Protein AF-B8DM72-F1 (afdb_monomer_lite)

Secondary structure (DSSP, 8-state):
---HHHHHHHHHHHHHHHHTT-HHHHHHHHT----GGG---HHHHHHHHHHHHTT-HHHHHHHTT-SPPP-----S-HHHHTT-TTS-----PPP-

Structure (mmCIF, N/CA/C/O backbone):
data_AF-B8DM72-F1
#
_entry.id   AF-B8DM72-F1
#
loop_
_atom_site.group_PDB
_atom_site.id
_atom_site.type_symbol
_atom_site.label_atom_id
_atom_site.label_alt_id
_atom_site.label_comp_id
_atom_site.label_asym_id
_atom_site.label_entity_id
_atom_site.label_seq_id
_atom_site.pdbx_PDB_ins_code
_atom_site.Cartn_x
_atom_site.Cartn_y
_atom_site.Cartn_z
_atom_site.occupancy
_atom_site.B_iso_or_equiv
_atom_site.auth_seq_id
_atom_site.auth_comp_id
_atom_site.auth_asym_id
_atom_site.auth_atom_id
_atom_site.pdbx_PDB_model_num
ATOM 1 N N . MET A 1 1 ? 16.599 24.878 8.303 1.00 51.34 1 MET A N 1
ATOM 2 C CA . MET A 1 1 ? 15.339 24.473 7.645 1.00 51.34 1 MET A CA 1
ATOM 3 C C . MET A 1 1 ? 15.404 24.987 6.222 1.00 51.34 1 MET A C 1
ATOM 5 O O . MET A 1 1 ? 15.651 26.174 6.065 1.00 51.34 1 MET A O 1
ATOM 9 N N . ALA A 1 2 ? 15.291 24.111 5.222 1.00 61.59 2 ALA A N 1
ATOM 10 C CA . ALA A 1 2 ? 15.284 24.539 3.825 1.00 61.59 2 ALA A CA 1
ATOM 11 C C . ALA A 1 2 ? 14.074 25.438 3.558 1.00 61.59 2 ALA A C 1
ATOM 13 O O . ALA A 1 2 ? 12.984 25.178 4.073 1.00 61.59 2 ALA A O 1
ATOM 14 N N . THR A 1 3 ? 14.259 26.486 2.763 1.00 82.62 3 THR A N 1
ATOM 15 C CA . THR A 1 3 ? 13.137 27.328 2.337 1.00 82.62 3 THR A CA 1
ATOM 16 C C . THR A 1 3 ? 12.262 26.570 1.327 1.00 82.62 3 THR A C 1
ATOM 18 O O . THR A 1 3 ? 12.723 25.648 0.646 1.00 82.62 3 THR A O 1
ATOM 21 N N . LEU A 1 4 ? 10.979 26.942 1.211 1.00 82.38 4 LEU A N 1
ATOM 22 C CA . LEU A 1 4 ? 10.057 26.352 0.222 1.00 82.38 4 LEU A CA 1
ATOM 23 C C . LEU A 1 4 ? 10.656 26.413 -1.195 1.00 82.38 4 LEU A C 1
ATOM 25 O O . LEU A 1 4 ? 10.574 25.456 -1.958 1.00 82.38 4 LEU A O 1
ATOM 29 N N . ARG A 1 5 ? 11.328 27.528 -1.503 1.00 86.00 5 ARG A N 1
ATOM 30 C CA . ARG A 1 5 ? 12.018 27.768 -2.769 1.00 86.00 5 ARG A CA 1
ATOM 31 C C . ARG A 1 5 ? 13.103 26.729 -3.050 1.00 86.00 5 ARG A C 1
ATOM 33 O O . ARG A 1 5 ? 13.060 26.092 -4.093 1.00 86.00 5 ARG A O 1
ATOM 40 N N . GLU A 1 6 ? 14.029 26.519 -2.119 1.00 83.38 6 GLU A N 1
ATOM 41 C CA . GLU A 1 6 ? 15.111 25.537 -2.296 1.00 83.38 6 GLU A CA 1
ATOM 42 C C . GLU A 1 6 ? 14.581 24.103 -2.423 1.00 83.38 6 GLU A C 1
ATOM 44 O O . GLU A 1 6 ? 15.207 23.247 -3.044 1.00 83.38 6 GLU A O 1
ATOM 49 N N . THR A 1 7 ? 13.429 23.825 -1.808 1.00 80.56 7 THR A N 1
ATOM 50 C CA . THR A 1 7 ? 12.764 22.521 -1.905 1.00 80.56 7 THR A CA 1
ATOM 51 C C . THR A 1 7 ? 12.177 22.313 -3.296 1.00 80.56 7 THR A C 1
ATOM 53 O O . THR A 1 7 ? 12.396 21.265 -3.895 1.00 80.56 7 THR A O 1
ATOM 56 N N . LEU A 1 8 ? 11.512 23.330 -3.848 1.00 82.19 8 LEU A N 1
ATOM 57 C CA . LEU A 1 8 ? 11.006 23.290 -5.219 1.00 82.19 8 LEU A CA 1
ATOM 58 C C . LEU A 1 8 ? 12.145 23.173 -6.237 1.00 82.19 8 LEU A C 1
ATOM 60 O O . LEU A 1 8 ? 12.078 22.324 -7.120 1.00 82.19 8 LEU A O 1
ATOM 64 N N . GLU A 1 9 ? 13.211 23.963 -6.086 1.00 86.81 9 GLU A N 1
ATOM 65 C CA . GLU A 1 9 ? 14.393 23.906 -6.958 1.00 86.81 9 GLU A CA 1
ATOM 66 C C . GLU A 1 9 ? 15.026 22.502 -6.962 1.00 86.81 9 GLU A C 1
ATOM 68 O O . GLU A 1 9 ? 15.347 21.972 -8.026 1.00 86.81 9 GLU A O 1
ATOM 73 N N . ARG A 1 10 ? 15.128 21.853 -5.793 1.00 83.94 10 ARG A N 1
ATOM 74 C CA . ARG A 1 10 ? 15.608 20.466 -5.684 1.00 83.94 10 ARG A CA 1
ATOM 75 C C . ARG A 1 10 ? 14.680 19.451 -6.344 1.00 83.94 10 ARG A C 1
ATOM 77 O O . ARG A 1 10 ? 15.177 18.566 -7.033 1.00 83.94 10 ARG A O 1
ATOM 84 N N . CYS A 1 11 ? 13.365 19.582 -6.179 1.00 78.00 11 CYS A N 1
ATOM 85 C CA . CYS A 1 11 ? 12.408 18.690 -6.835 1.00 78.00 11 CYS A CA 1
ATOM 86 C C . CYS A 1 11 ? 12.468 18.811 -8.362 1.00 78.00 11 CYS A C 1
ATOM 88 O O . CYS A 1 11 ? 12.509 17.796 -9.048 1.00 78.00 11 CYS A O 1
ATOM 90 N N . PHE A 1 12 ? 12.526 20.030 -8.908 1.00 83.00 12 PHE A N 1
ATOM 91 C CA . PHE A 1 12 ? 12.640 20.219 -10.358 1.00 83.00 12 PHE A CA 1
ATOM 92 C C . PHE A 1 12 ? 13.965 19.690 -10.911 1.00 83.00 12 PHE A C 1
ATOM 94 O O . PHE A 1 12 ? 13.984 19.107 -11.992 1.00 83.00 12 PHE A O 1
ATOM 101 N N . ALA A 1 13 ? 15.061 19.833 -10.163 1.00 82.56 13 ALA A N 1
ATOM 102 C CA . ALA A 1 13 ? 16.334 19.237 -10.544 1.00 82.56 13 ALA A CA 1
ATOM 103 C C . ALA A 1 13 ? 16.275 17.699 -10.514 1.00 82.56 13 ALA A C 1
ATOM 105 O O . ALA A 1 13 ? 16.740 17.066 -11.455 1.00 82.56 13 ALA A O 1
ATOM 106 N N . ALA A 1 14 ? 15.643 17.101 -9.499 1.00 76.50 14 ALA A N 1
ATOM 107 C CA . ALA A 1 14 ? 15.469 15.652 -9.392 1.00 76.50 14 ALA A CA 1
ATOM 108 C C . ALA A 1 14 ? 14.736 15.041 -10.602 1.00 76.50 14 ALA A C 1
ATOM 110 O O . ALA A 1 14 ? 15.112 13.966 -11.059 1.00 76.50 14 ALA A O 1
ATOM 111 N N . VAL A 1 15 ? 13.740 15.739 -11.164 1.00 79.56 15 VAL A N 1
ATOM 112 C CA . VAL A 1 15 ? 13.023 15.289 -12.375 1.00 79.56 15 VAL A CA 1
ATOM 113 C C . VAL A 1 15 ? 13.972 15.132 -13.567 1.00 79.56 15 VAL A C 1
ATOM 115 O O . VAL A 1 15 ? 13.887 14.142 -14.284 1.00 79.56 15 VAL A O 1
ATOM 118 N N . ALA A 1 16 ? 14.935 16.043 -13.739 1.00 80.56 16 ALA A N 1
ATOM 119 C CA . ALA A 1 16 ? 15.914 15.943 -14.822 1.00 80.56 16 ALA A CA 1
ATOM 120 C C . ALA A 1 16 ? 16.837 14.714 -14.683 1.00 80.56 16 ALA A C 1
ATOM 122 O O . ALA A 1 16 ? 17.235 14.131 -15.689 1.00 80.56 16 ALA A O 1
ATOM 123 N N . PHE A 1 17 ? 17.155 14.297 -13.452 1.00 76.12 17 PHE A N 1
ATOM 124 C CA . PHE A 1 17 ? 17.919 13.067 -13.197 1.00 76.12 17 PHE A CA 1
ATOM 125 C C . PHE A 1 17 ? 17.075 11.804 -13.417 1.00 76.12 17 PHE A C 1
ATOM 127 O O . PHE A 1 17 ? 17.587 10.821 -13.952 1.00 76.12 17 PHE A O 1
ATOM 134 N N . ALA A 1 18 ? 15.776 11.849 -13.101 1.00 70.56 18 ALA A N 1
ATOM 135 C CA . ALA A 1 18 ? 14.848 10.763 -13.414 1.00 70.56 18 ALA A CA 1
ATOM 136 C C . ALA A 1 18 ? 14.726 10.542 -14.935 1.00 70.56 18 ALA A C 1
ATOM 138 O O . ALA A 1 18 ? 14.817 9.405 -15.398 1.00 70.56 18 ALA A O 1
ATOM 139 N N . ASP A 1 19 ? 14.626 11.623 -15.717 1.00 75.69 19 ASP A N 1
ATOM 140 C CA . ASP A 1 19 ? 14.592 11.568 -17.188 1.00 75.69 19 ASP A CA 1
ATOM 141 C C . ASP A 1 19 ? 15.906 11.035 -17.791 1.00 75.69 19 ASP A C 1
ATOM 143 O O . ASP A 1 19 ? 15.900 10.387 -18.839 1.00 75.69 19 ASP A O 1
ATOM 147 N N . ALA A 1 20 ? 17.037 11.256 -17.114 1.00 79.69 20 ALA A N 1
ATOM 148 C CA . ALA A 1 20 ? 18.347 10.717 -17.483 1.00 79.69 20 ALA A CA 1
ATOM 149 C C . ALA A 1 20 ? 18.568 9.253 -17.037 1.00 79.69 20 ALA A C 1
ATOM 151 O O . ALA A 1 20 ? 19.678 8.734 -17.163 1.00 79.69 20 ALA A O 1
ATOM 152 N N . ALA A 1 21 ? 17.522 8.587 -16.535 1.00 75.38 21 ALA A N 1
ATOM 153 C CA . ALA A 1 21 ? 17.523 7.238 -15.970 1.00 75.38 21 ALA A CA 1
ATOM 154 C C . ALA A 1 21 ? 18.357 7.044 -14.686 1.00 75.38 21 ALA A C 1
ATOM 156 O O . ALA A 1 21 ? 18.456 5.914 -14.201 1.00 75.38 21 ALA A O 1
ATOM 157 N N . ASP A 1 22 ? 18.865 8.115 -14.072 1.00 79.94 22 ASP A N 1
ATOM 158 C CA . ASP A 1 22 ? 19.575 8.071 -12.789 1.00 79.94 22 ASP A CA 1
ATOM 159 C C . ASP A 1 22 ? 18.588 8.240 -11.621 1.00 79.94 22 ASP A C 1
ATOM 161 O O . ASP A 1 22 ? 18.435 9.298 -11.000 1.00 79.94 22 ASP A O 1
ATOM 165 N N . HIS A 1 23 ? 17.833 7.169 -11.380 1.00 76.81 23 HIS A N 1
ATOM 166 C CA . HIS A 1 23 ? 16.714 7.155 -10.439 1.00 76.81 23 HIS A CA 1
ATOM 167 C C . HIS A 1 23 ? 17.167 7.283 -8.978 1.00 76.81 23 HIS A C 1
ATOM 169 O O . HIS A 1 23 ? 16.459 7.886 -8.170 1.00 76.81 23 HIS A O 1
ATOM 175 N N . ASP A 1 24 ? 18.345 6.757 -8.637 1.00 77.50 24 ASP A N 1
ATOM 176 C CA . ASP A 1 24 ? 18.881 6.817 -7.276 1.00 77.50 24 ASP A CA 1
ATOM 177 C C . ASP A 1 24 ? 19.245 8.257 -6.890 1.00 77.50 24 ASP A C 1
ATOM 179 O O . ASP A 1 24 ? 18.898 8.726 -5.799 1.00 77.50 24 ASP A O 1
ATOM 183 N N . GLU A 1 25 ? 19.868 8.998 -7.809 1.00 78.38 25 GLU A N 1
ATOM 184 C CA . GLU A 1 25 ? 20.221 10.401 -7.599 1.00 78.38 25 GLU A CA 1
ATOM 185 C C . GLU A 1 25 ? 18.979 11.305 -7.568 1.00 78.38 25 GLU A C 1
ATOM 187 O O . GLU A 1 25 ? 18.869 12.186 -6.708 1.00 78.38 25 GLU A O 1
ATOM 192 N N . ALA A 1 26 ? 17.986 11.035 -8.421 1.00 78.94 26 ALA A N 1
ATOM 193 C CA . ALA A 1 26 ? 16.700 11.730 -8.396 1.00 78.94 26 ALA A CA 1
ATOM 194 C C . ALA A 1 26 ? 15.987 11.578 -7.040 1.00 78.94 26 ALA A C 1
ATOM 196 O O . ALA A 1 26 ? 15.564 12.569 -6.434 1.00 78.94 26 ALA A O 1
ATOM 197 N N . MET A 1 27 ? 15.904 10.351 -6.513 1.00 79.44 27 MET A N 1
ATOM 198 C CA . MET A 1 27 ? 15.302 10.085 -5.202 1.00 79.44 27 MET A CA 1
ATOM 199 C C . MET A 1 27 ? 16.063 10.788 -4.072 1.00 79.44 27 MET A C 1
ATOM 201 O O . MET A 1 27 ? 15.445 11.414 -3.204 1.00 79.44 27 MET A O 1
ATOM 205 N N . ARG A 1 28 ? 17.403 10.767 -4.113 1.00 81.62 28 ARG A N 1
ATOM 206 C CA . ARG A 1 28 ? 18.260 11.461 -3.141 1.00 81.62 28 ARG A CA 1
ATOM 207 C C . ARG A 1 28 ? 18.013 12.970 -3.139 1.00 81.62 28 ARG A C 1
ATOM 209 O O . ARG A 1 28 ? 17.906 13.571 -2.069 1.00 81.62 28 ARG A O 1
ATOM 216 N N . MET A 1 29 ? 17.906 13.586 -4.315 1.00 78.38 29 MET A N 1
ATOM 217 C CA . MET A 1 29 ? 17.662 15.025 -4.462 1.00 78.38 29 MET A CA 1
ATOM 218 C C . MET A 1 29 ? 16.254 15.435 -4.023 1.00 78.38 29 MET A C 1
ATOM 220 O O . MET A 1 29 ? 16.092 16.491 -3.406 1.00 78.38 29 MET A O 1
ATOM 224 N N . ALA A 1 30 ? 15.259 14.586 -4.284 1.00 75.38 30 ALA A N 1
ATOM 225 C CA . ALA A 1 30 ? 13.885 14.773 -3.826 1.00 75.38 30 ALA A CA 1
ATOM 226 C C . ALA A 1 30 ? 13.700 14.480 -2.322 1.00 75.38 30 ALA A C 1
ATOM 228 O O . ALA A 1 30 ? 12.637 14.759 -1.770 1.00 75.38 30 ALA A O 1
ATOM 229 N N . GLY A 1 31 ? 14.719 13.936 -1.644 1.00 76.19 31 GLY A N 1
ATOM 230 C CA . GLY A 1 31 ? 14.629 13.532 -0.239 1.00 76.19 31 GLY A CA 1
ATOM 231 C C . GLY A 1 31 ? 13.677 12.354 -0.014 1.00 76.19 31 GLY A C 1
ATOM 232 O O . GLY A 1 31 ? 13.151 12.194 1.086 1.00 76.19 31 GLY A O 1
ATOM 233 N N . VAL A 1 32 ? 13.436 11.553 -1.054 1.00 75.94 32 VAL A N 1
ATOM 234 C CA . VAL A 1 32 ? 12.551 10.391 -1.012 1.00 75.94 32 VAL A CA 1
ATOM 235 C C . VA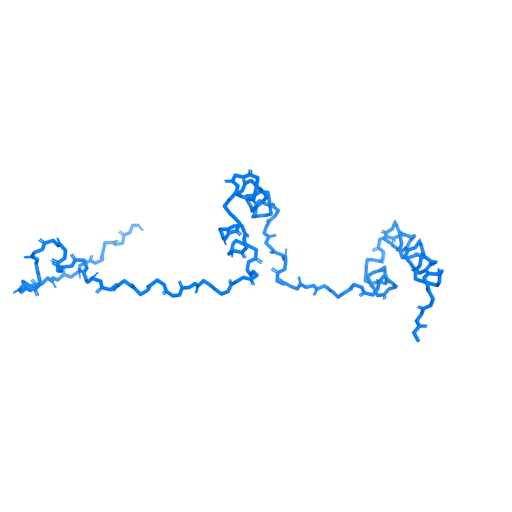L A 1 32 ? 13.375 9.179 -0.604 1.00 75.94 32 VAL A C 1
ATOM 237 O O . VAL A 1 32 ? 14.317 8.789 -1.290 1.00 75.94 32 VAL A O 1
ATOM 240 N N . THR A 1 33 ? 13.023 8.565 0.519 1.00 70.56 33 THR A N 1
ATOM 241 C CA . THR A 1 33 ? 13.557 7.256 0.889 1.00 70.56 33 THR A CA 1
ATOM 242 C C . THR A 1 33 ? 12.723 6.165 0.223 1.00 70.56 33 THR A C 1
ATOM 244 O O . THR A 1 33 ? 11.496 6.178 0.360 1.00 70.56 33 THR A O 1
ATOM 247 N N . PRO A 1 34 ? 13.342 5.198 -0.479 1.00 59.38 34 PRO A N 1
ATOM 248 C CA . PRO A 1 34 ? 12.611 4.061 -1.015 1.00 59.38 34 PRO A CA 1
ATOM 249 C C . PRO A 1 34 ? 12.059 3.243 0.156 1.00 59.38 34 PRO A C 1
ATOM 251 O O . PRO A 1 34 ? 12.783 2.534 0.857 1.00 59.38 34 PRO A O 1
ATOM 254 N N . ALA A 1 35 ? 10.759 3.372 0.409 1.00 58.97 35 ALA A N 1
ATOM 255 C CA . ALA A 1 35 ? 10.069 2.528 1.363 1.00 58.97 35 ALA A CA 1
ATOM 256 C C . ALA A 1 35 ? 9.870 1.155 0.715 1.00 58.97 35 ALA A C 1
ATOM 258 O O . ALA A 1 35 ? 8.975 0.972 -0.106 1.00 58.97 35 ALA A O 1
ATOM 259 N N . ALA A 1 36 ? 10.683 0.173 1.115 1.00 54.28 36 ALA A N 1
ATOM 260 C CA . ALA A 1 36 ? 10.536 -1.222 0.686 1.00 54.28 36 ALA A CA 1
ATOM 261 C C . ALA A 1 36 ? 9.131 -1.800 0.970 1.00 54.28 36 ALA A C 1
ATOM 263 O O . ALA A 1 36 ? 8.741 -2.797 0.374 1.00 54.28 36 ALA A O 1
ATOM 264 N N . ALA A 1 37 ? 8.365 -1.166 1.865 1.00 50.41 37 ALA A N 1
ATOM 265 C CA . ALA A 1 37 ? 7.029 -1.590 2.269 1.00 50.41 37 ALA A CA 1
ATOM 266 C C . ALA A 1 37 ? 5.910 -1.201 1.287 1.00 50.41 37 ALA A C 1
ATOM 268 O O . ALA A 1 37 ? 4.868 -1.842 1.300 1.00 50.41 37 ALA A O 1
ATOM 269 N N . CYS A 1 38 ? 6.109 -0.197 0.424 1.00 49.03 38 CYS A N 1
ATOM 270 C CA . CYS A 1 38 ? 5.082 0.199 -0.551 1.00 49.03 38 CYS A CA 1
ATOM 271 C C . CYS A 1 38 ? 5.194 -0.561 -1.879 1.00 49.03 38 CYS A C 1
ATOM 273 O O . CYS A 1 38 ? 4.412 -0.313 -2.791 1.00 49.03 38 CYS A O 1
ATOM 275 N N . ALA A 1 39 ? 6.138 -1.500 -1.989 1.00 47.75 39 ALA A N 1
ATOM 276 C CA . ALA A 1 39 ? 6.269 -2.406 -3.125 1.00 47.75 39 ALA A CA 1
ATOM 277 C C . ALA A 1 39 ? 5.256 -3.567 -3.043 1.00 47.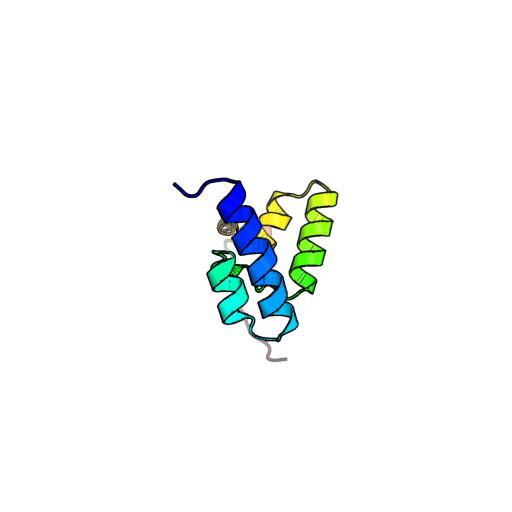75 39 ALA A C 1
ATOM 279 O O . ALA A 1 39 ? 5.611 -4.729 -3.242 1.00 47.75 39 ALA A O 1
ATOM 280 N N . GLY A 1 40 ? 3.991 -3.254 -2.745 1.00 57.19 40 GLY A N 1
ATOM 281 C CA . GLY A 1 40 ? 2.895 -4.107 -3.193 1.00 57.19 40 GLY A CA 1
ATOM 282 C C . GLY A 1 40 ? 2.946 -4.169 -4.718 1.00 57.19 40 GLY A C 1
ATOM 283 O O . GLY A 1 40 ? 3.367 -3.209 -5.376 1.00 57.19 40 GLY A O 1
ATOM 284 N N . ARG A 1 41 ? 2.575 -5.305 -5.306 1.00 68.31 41 ARG A N 1
ATOM 285 C CA . ARG A 1 41 ? 2.467 -5.406 -6.767 1.00 68.31 41 ARG A CA 1
ATOM 286 C C . ARG A 1 41 ? 1.471 -4.320 -7.208 1.00 68.31 41 ARG A C 1
ATOM 288 O O . ARG A 1 41 ? 0.570 -3.974 -6.456 1.00 68.31 41 ARG A O 1
ATOM 295 N N . LEU A 1 42 ? 1.620 -3.735 -8.399 1.00 76.06 42 LEU A N 1
ATOM 296 C CA . LEU A 1 42 ? 0.756 -2.628 -8.866 1.00 76.06 42 LEU A CA 1
ATOM 297 C C . LEU A 1 42 ? -0.754 -2.949 -8.723 1.00 76.06 42 LEU A C 1
ATOM 299 O O . LEU A 1 42 ? -1.572 -2.077 -8.451 1.00 76.06 42 LEU A O 1
ATOM 303 N N . GLU A 1 43 ? -1.095 -4.230 -8.860 1.00 78.50 43 GLU A N 1
ATOM 304 C CA . GLU A 1 43 ? -2.407 -4.823 -8.577 1.00 78.50 43 GLU A CA 1
ATOM 305 C C . GLU A 1 43 ? -2.917 -4.589 -7.142 1.00 78.50 43 GLU A C 1
ATOM 307 O O . GLU A 1 43 ? -4.084 -4.242 -6.973 1.00 78.50 43 GLU A O 1
ATOM 312 N N . ASP A 1 44 ? -2.056 -4.689 -6.128 1.00 80.25 44 ASP A N 1
ATOM 313 C CA . ASP A 1 44 ? -2.398 -4.452 -4.721 1.00 80.25 44 ASP A CA 1
ATOM 314 C C . ASP A 1 44 ? -2.751 -2.981 -4.484 1.00 80.25 44 ASP A C 1
ATOM 316 O O . ASP A 1 44 ? -3.678 -2.674 -3.736 1.00 80.25 44 ASP A O 1
ATOM 320 N N . VAL A 1 45 ? -2.061 -2.067 -5.175 1.00 83.62 45 VAL A N 1
ATOM 321 C CA . VAL A 1 45 ? -2.336 -0.625 -5.106 1.00 83.62 45 VAL A CA 1
ATOM 322 C C . VAL A 1 45 ? -3.696 -0.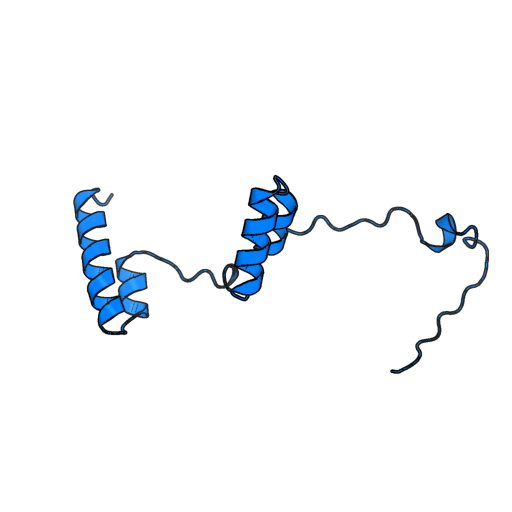308 -5.722 1.00 83.62 45 VAL A C 1
ATOM 324 O O . VAL A 1 45 ? -4.496 0.395 -5.109 1.00 83.62 45 VAL A O 1
ATOM 327 N N . PHE A 1 46 ? -3.997 -0.847 -6.907 1.00 87.75 46 PHE A N 1
ATOM 328 C CA . PHE A 1 46 ? -5.307 -0.645 -7.532 1.00 87.75 46 PHE A CA 1
ATOM 329 C C . PHE A 1 46 ? -6.444 -1.241 -6.701 1.00 87.75 46 PHE A C 1
ATOM 331 O O . PHE A 1 46 ? -7.495 -0.617 -6.562 1.00 87.75 46 PHE A O 1
ATOM 338 N N . ALA A 1 47 ? -6.229 -2.418 -6.112 1.00 86.50 47 ALA A N 1
ATOM 339 C CA . ALA A 1 47 ? -7.199 -3.029 -5.219 1.00 86.50 47 ALA A CA 1
ATOM 340 C C . ALA A 1 47 ? -7.405 -2.191 -3.946 1.00 86.50 47 ALA A C 1
ATOM 342 O O . ALA A 1 47 ? -8.547 -1.921 -3.577 1.00 86.50 47 ALA A O 1
ATOM 343 N N . ALA A 1 48 ? -6.329 -1.704 -3.319 1.00 87.69 48 ALA A N 1
ATOM 344 C CA . ALA A 1 48 ? -6.419 -0.830 -2.152 1.00 87.69 48 ALA A CA 1
ATOM 345 C C . ALA A 1 48 ? -7.182 0.471 -2.461 1.00 87.69 48 ALA A C 1
ATOM 347 O O . ALA A 1 48 ? -8.015 0.894 -1.661 1.00 87.69 48 ALA A O 1
ATOM 348 N N . VAL A 1 49 ? -6.960 1.076 -3.634 1.00 89.19 49 VAL A N 1
ATOM 349 C CA . VAL A 1 49 ? -7.718 2.257 -4.083 1.00 89.19 49 VAL A CA 1
ATOM 350 C C . VAL A 1 49 ? -9.202 1.929 -4.244 1.00 89.19 49 VAL A C 1
ATOM 352 O O . VAL A 1 49 ? -10.033 2.663 -3.719 1.00 89.19 49 VAL A O 1
ATOM 355 N N . ALA A 1 50 ? -9.548 0.807 -4.880 1.00 90.94 50 ALA A N 1
ATOM 356 C CA . ALA A 1 50 ? -10.943 0.401 -5.048 1.00 90.94 50 ALA A CA 1
ATOM 357 C C . ALA A 1 50 ? -11.663 0.195 -3.700 1.00 90.94 50 ALA A C 1
ATOM 359 O O . ALA A 1 50 ? -12.807 0.619 -3.535 1.00 90.94 50 ALA A O 1
ATOM 360 N N . PHE A 1 51 ? -10.993 -0.404 -2.709 1.00 91.19 51 PHE A N 1
ATOM 361 C CA . PHE A 1 51 ? -11.545 -0.525 -1.355 1.00 91.19 51 PHE A CA 1
ATOM 362 C C . PHE A 1 51 ? -11.687 0.832 -0.660 1.00 91.19 51 PHE A C 1
ATOM 364 O O . PHE A 1 51 ? -12.683 1.059 0.024 1.00 91.19 51 PHE A O 1
ATOM 371 N N . ALA A 1 52 ? -10.745 1.756 -0.859 1.00 91.50 52 ALA A N 1
ATOM 372 C CA . ALA A 1 52 ? -10.854 3.106 -0.318 1.00 91.50 52 ALA A CA 1
ATOM 373 C C . ALA A 1 52 ? -12.019 3.896 -0.941 1.00 91.50 52 ALA A C 1
ATOM 375 O O . ALA A 1 52 ? -12.713 4.608 -0.222 1.00 91.50 52 ALA A O 1
ATOM 376 N N . GLU A 1 53 ? -12.270 3.750 -2.245 1.00 93.12 53 GLU A N 1
ATOM 377 C CA . GLU A 1 53 ? -13.418 4.368 -2.929 1.00 93.12 53 GLU A CA 1
ATOM 378 C C . GLU A 1 53 ? -14.763 3.798 -2.459 1.00 93.12 53 GLU A C 1
ATOM 380 O O . GLU A 1 53 ? -15.772 4.502 -2.455 1.00 93.12 53 GLU A O 1
ATOM 385 N N . ALA A 1 54 ? -14.774 2.539 -2.019 1.00 93.69 54 ALA A N 1
ATOM 386 C CA . ALA A 1 54 ? -15.933 1.874 -1.433 1.00 93.69 54 ALA A CA 1
ATOM 387 C C . ALA A 1 54 ? -16.102 2.134 0.081 1.00 93.69 54 ALA A C 1
ATOM 389 O O . ALA A 1 54 ? -16.841 1.399 0.736 1.00 93.69 54 ALA A O 1
ATOM 390 N N . ASP A 1 55 ? -15.415 3.136 0.646 1.00 91.25 55 ASP A N 1
ATOM 391 C CA . ASP A 1 55 ? -15.440 3.499 2.078 1.00 91.25 55 ASP A CA 1
ATOM 392 C C . ASP A 1 55 ? -14.894 2.395 3.019 1.00 91.25 55 ASP A C 1
ATOM 394 O O . ASP A 1 55 ? -15.073 2.425 4.235 1.00 91.25 55 ASP A O 1
ATOM 398 N N . CYS A 1 56 ? -14.175 1.408 2.469 1.00 88.38 56 CYS A N 1
ATOM 399 C CA . CYS A 1 56 ? -13.540 0.302 3.197 1.00 88.38 56 CYS A CA 1
ATOM 400 C C . CYS A 1 56 ? -12.062 0.623 3.493 1.00 88.38 56 CYS A C 1
ATOM 402 O O . CYS A 1 56 ? -11.135 -0.057 3.038 1.00 88.38 56 CYS A O 1
ATOM 404 N N . HIS A 1 57 ? -11.826 1.720 4.216 1.00 88.25 57 HIS A N 1
ATOM 405 C CA . HIS A 1 57 ? -10.482 2.256 4.453 1.00 88.25 57 HIS A CA 1
ATOM 406 C C . HIS A 1 57 ? -9.577 1.344 5.292 1.00 88.25 57 HIS A C 1
ATOM 408 O O . HIS A 1 57 ? -8.362 1.340 5.103 1.00 88.25 57 HIS A O 1
ATOM 414 N N . ASP A 1 58 ? -10.145 0.562 6.205 1.00 86.56 58 ASP A N 1
ATOM 415 C CA . ASP A 1 58 ? -9.425 -0.424 7.011 1.00 86.56 58 ASP A CA 1
ATOM 416 C C . ASP A 1 58 ? -8.798 -1.521 6.139 1.00 86.56 58 ASP A C 1
ATOM 418 O O . ASP A 1 58 ? -7.609 -1.813 6.279 1.00 86.56 58 ASP A O 1
ATOM 422 N N . VAL A 1 59 ? -9.563 -2.048 5.179 1.00 84.88 59 VAL A N 1
ATOM 423 C CA . VAL A 1 59 ? -9.104 -3.058 4.215 1.00 84.88 59 VAL A CA 1
ATOM 424 C C . VAL A 1 59 ? -8.026 -2.483 3.297 1.00 84.88 59 VAL A C 1
ATOM 426 O O . VAL A 1 59 ? -6.996 -3.118 3.083 1.00 84.88 59 VAL A O 1
ATOM 429 N N . ALA A 1 60 ? -8.216 -1.259 2.798 1.00 87.06 60 ALA A N 1
ATOM 430 C CA . ALA A 1 60 ? -7.229 -0.586 1.955 1.00 87.06 60 ALA A CA 1
ATOM 431 C C . ALA A 1 60 ? -5.880 -0.394 2.675 1.00 87.06 60 ALA A C 1
ATOM 433 O O . ALA A 1 60 ? -4.815 -0.630 2.101 1.00 87.06 60 ALA A O 1
ATOM 434 N N . LEU A 1 61 ? -5.913 -0.001 3.951 1.00 85.06 61 LEU A N 1
ATOM 435 C CA . LEU A 1 61 ? -4.706 0.198 4.753 1.00 85.06 61 LEU A CA 1
ATOM 436 C C . LEU A 1 61 ? -4.044 -1.130 5.164 1.00 85.06 61 LEU A C 1
ATOM 438 O O . LEU A 1 61 ? -2.814 -1.181 5.265 1.00 85.06 61 LEU A O 1
ATOM 442 N N . GLU A 1 62 ? -4.825 -2.193 5.384 1.00 83.31 62 GLU A N 1
ATOM 443 C CA . GLU A 1 62 ? -4.309 -3.555 5.589 1.00 83.31 62 GLU A CA 1
ATOM 444 C C . GLU A 1 62 ? -3.594 -4.061 4.327 1.00 83.31 62 GLU A C 1
ATOM 446 O O . GLU A 1 62 ? -2.462 -4.539 4.424 1.00 83.31 62 GLU A O 1
ATOM 451 N N . MET A 1 63 ? -4.191 -3.875 3.141 1.00 79.56 63 MET A N 1
ATOM 452 C CA . MET A 1 63 ? -3.580 -4.248 1.856 1.00 79.56 63 MET A CA 1
ATOM 453 C C . MET A 1 63 ? -2.263 -3.513 1.595 1.00 79.56 63 MET A C 1
ATOM 455 O O . MET A 1 63 ? -1.315 -4.108 1.092 1.00 79.56 63 MET A O 1
ATOM 459 N N . MET A 1 64 ? -2.169 -2.244 1.996 1.00 81.75 64 MET A N 1
ATOM 460 C CA . MET A 1 64 ? -0.941 -1.451 1.874 1.00 81.75 64 MET A CA 1
ATOM 461 C C 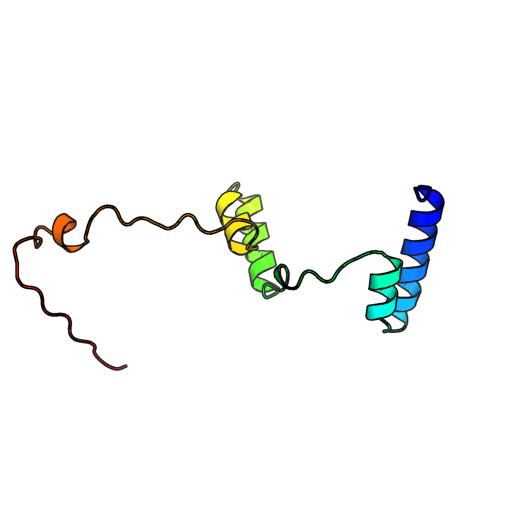. MET A 1 64 ? 0.092 -1.731 2.979 1.00 81.75 64 MET A C 1
ATOM 463 O O . MET A 1 64 ? 1.100 -1.028 3.065 1.00 81.75 64 MET A O 1
ATOM 467 N N . GLY A 1 65 ? -0.156 -2.695 3.876 1.00 75.56 65 GLY A N 1
ATOM 468 C CA . GLY A 1 65 ? 0.742 -3.019 4.990 1.00 75.56 65 GLY A CA 1
ATOM 469 C C . GLY A 1 65 ? 0.949 -1.867 5.982 1.00 75.56 65 GLY A C 1
ATOM 470 O O . GLY A 1 65 ? 1.879 -1.894 6.789 1.00 75.56 65 GLY A O 1
ATOM 471 N N . CYS A 1 66 ? 0.091 -0.845 5.927 1.00 75.19 66 CYS A N 1
ATOM 472 C CA . CYS A 1 66 ? 0.154 0.344 6.773 1.00 75.19 66 CYS A CA 1
ATOM 473 C C . CYS A 1 66 ? -0.416 0.083 8.172 1.00 75.19 66 CYS A C 1
ATOM 475 O O . CYS A 1 66 ? -0.130 0.824 9.113 1.00 75.19 66 CYS A O 1
ATOM 477 N N . VAL A 1 67 ? -1.191 -0.993 8.328 1.00 74.50 67 VAL A N 1
ATOM 478 C CA . VAL A 1 67 ? -1.713 -1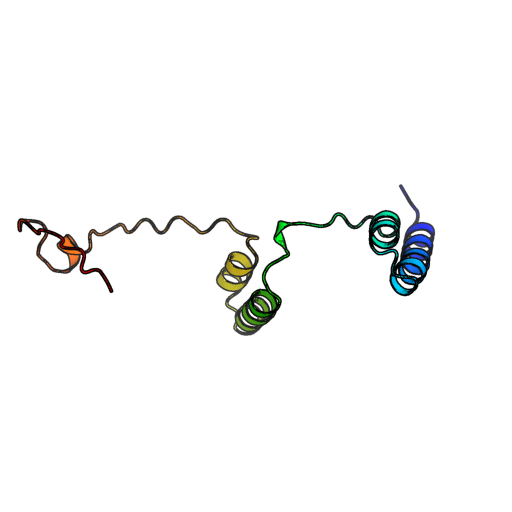.466 9.611 1.00 74.50 67 VAL A CA 1
ATOM 479 C C . VAL A 1 67 ? -1.244 -2.895 9.831 1.00 74.50 67 VAL A C 1
ATOM 481 O O . VAL A 1 67 ? -1.237 -3.711 8.912 1.00 74.50 67 VAL A O 1
ATOM 484 N N . ARG A 1 68 ? -0.863 -3.225 11.068 1.00 63.94 68 ARG A N 1
ATOM 485 C CA . ARG A 1 68 ? -0.676 -4.631 11.434 1.00 63.94 68 ARG A CA 1
ATOM 486 C C . ARG A 1 68 ? -2.047 -5.302 11.385 1.00 63.94 68 ARG A C 1
ATOM 488 O O . ARG A 1 68 ? -2.948 -4.780 12.048 1.00 63.94 68 ARG A O 1
ATOM 495 N N . PRO A 1 69 ? -2.208 -6.437 10.680 1.00 59.78 69 PRO A N 1
ATOM 496 C CA . PRO A 1 69 ? -3.470 -7.154 10.690 1.00 59.78 69 PRO A CA 1
ATOM 497 C C . PRO A 1 69 ? -3.815 -7.443 12.146 1.00 59.78 69 PRO A C 1
ATOM 499 O O . PRO A 1 69 ? -3.002 -8.012 12.890 1.00 59.78 69 PRO A O 1
ATOM 502 N N . ALA A 1 70 ? -4.991 -6.990 12.585 1.00 60.88 70 ALA A N 1
ATOM 503 C CA . ALA A 1 70 ? -5.499 -7.374 13.886 1.00 60.88 70 ALA A CA 1
ATOM 504 C C . ALA A 1 70 ? -5.510 -8.900 13.886 1.00 60.88 70 ALA A C 1
ATOM 506 O O . ALA A 1 70 ? -6.158 -9.517 13.039 1.00 60.88 70 ALA A O 1
ATOM 507 N N . ARG A 1 71 ? -4.723 -9.519 14.776 1.00 53.94 71 ARG A N 1
ATOM 508 C CA . ARG A 1 71 ? -4.698 -10.973 14.923 1.00 53.94 71 ARG A CA 1
ATOM 509 C C . ARG A 1 71 ? -6.152 -11.389 15.091 1.00 53.94 71 ARG A C 1
ATOM 511 O O . ARG A 1 71 ? -6.740 -11.074 16.123 1.00 53.94 71 ARG A O 1
ATOM 518 N N . ARG A 1 72 ? -6.738 -12.032 14.074 1.00 55.28 72 ARG A N 1
ATOM 519 C CA . ARG A 1 72 ? -8.086 -12.589 14.168 1.00 55.28 72 ARG A CA 1
ATOM 520 C C . ARG A 1 72 ? -7.999 -13.670 15.230 1.00 55.28 72 ARG A C 1
ATOM 522 O O . ARG A 1 72 ? -7.584 -14.795 14.960 1.00 55.28 72 ARG A O 1
ATOM 529 N N . VAL A 1 73 ? -8.272 -13.291 16.473 1.00 52.38 73 VAL A N 1
ATOM 530 C CA . VAL A 1 73 ? -8.465 -14.238 17.554 1.00 52.38 73 VAL A CA 1
ATOM 531 C C . VAL A 1 73 ? -9.767 -14.924 17.193 1.00 52.38 73 VAL A C 1
ATOM 533 O O . VAL A 1 73 ? -10.850 -14.367 17.354 1.00 52.38 73 VAL A O 1
ATOM 536 N N . ILE A 1 74 ? -9.649 -16.099 16.582 1.00 58.12 74 ILE A N 1
ATOM 537 C CA . ILE A 1 74 ? -10.779 -16.987 16.369 1.00 58.12 74 ILE A CA 1
ATOM 538 C C . ILE A 1 74 ? -11.189 -17.422 17.779 1.00 58.12 74 ILE A C 1
ATOM 540 O O . ILE A 1 74 ? -10.621 -18.351 18.342 1.00 58.12 74 ILE A O 1
ATOM 544 N N . HIS A 1 75 ? -12.094 -16.658 18.392 1.00 56.03 75 HIS A N 1
ATOM 545 C CA . HIS A 1 75 ? -12.530 -16.860 19.773 1.00 56.03 75 HIS A CA 1
ATOM 546 C C . HIS A 1 75 ? -13.336 -18.152 19.957 1.00 56.03 75 HIS A C 1
ATOM 548 O O . HIS A 1 75 ? -13.505 -18.592 21.088 1.00 56.03 75 HIS A O 1
ATOM 554 N N . ASN A 1 76 ? -13.767 -18.784 18.861 1.00 54.19 76 ASN A N 1
ATOM 555 C CA . ASN A 1 76 ? -14.552 -20.010 18.886 1.00 54.19 76 ASN A CA 1
ATOM 556 C C . ASN A 1 76 ? -13.837 -21.081 18.070 1.00 54.19 76 ASN A C 1
ATOM 558 O O . ASN A 1 76 ? -13.647 -20.903 16.863 1.00 54.19 76 ASN A O 1
ATOM 562 N N . SER A 1 77 ? -13.464 -22.202 18.691 1.00 70.00 77 SER A N 1
ATOM 563 C CA . SER A 1 77 ? -12.970 -23.329 17.908 1.00 70.00 77 SER A CA 1
ATOM 564 C C . SER A 1 77 ? -14.083 -23.758 16.945 1.00 70.00 77 SER A C 1
ATOM 566 O O . SER A 1 77 ? -15.261 -23.786 17.303 1.00 70.00 77 SER A O 1
ATOM 568 N N . PHE A 1 78 ? -13.733 -24.031 15.685 1.00 73.38 78 PHE A N 1
ATOM 569 C CA . PHE A 1 78 ? -14.698 -24.522 14.696 1.00 73.38 78 PHE A CA 1
ATOM 570 C C . PHE A 1 78 ? -15.502 -25.704 15.256 1.00 73.38 78 PHE A C 1
ATOM 572 O O . PHE A 1 78 ? -16.713 -25.746 15.067 1.00 73.38 78 PHE A O 1
ATOM 579 N N . LEU A 1 79 ? -14.832 -26.588 16.005 1.00 76.25 79 LEU A N 1
ATOM 580 C CA . LEU A 1 79 ? -15.418 -27.755 16.658 1.00 76.25 79 LEU A CA 1
ATOM 581 C C . LEU A 1 79 ? -16.532 -27.380 17.644 1.00 76.25 79 LEU A C 1
ATOM 583 O O . LEU A 1 79 ? -17.569 -28.037 17.636 1.00 76.25 79 LEU A O 1
ATOM 587 N N . ASP A 1 80 ? -16.382 -26.297 18.408 1.00 76.56 80 ASP A N 1
ATOM 588 C CA . ASP A 1 80 ? -17.436 -25.812 19.311 1.00 76.56 80 ASP A CA 1
ATOM 589 C C . ASP A 1 80 ? -18.647 -25.285 18.533 1.00 76.56 80 ASP A C 1
ATOM 591 O O . ASP A 1 80 ? -19.790 -25.565 18.889 1.00 76.56 80 ASP A O 1
ATOM 595 N N . ASN A 1 81 ? -18.414 -24.578 17.421 1.00 75.00 81 ASN A N 1
ATOM 596 C CA . ASN A 1 81 ? -19.499 -24.032 16.597 1.00 75.00 81 ASN A CA 1
ATOM 597 C C . ASN A 1 81 ? -20.314 -25.121 15.881 1.00 75.00 81 ASN A C 1
ATOM 599 O O . ASN A 1 81 ? -21.497 -24.918 15.618 1.00 75.00 81 ASN A O 1
ATOM 603 N N . VAL A 1 82 ? -19.699 -26.261 15.549 1.00 78.19 82 VAL A N 1
ATOM 604 C CA . VAL A 1 82 ? -20.388 -27.390 14.897 1.00 78.19 82 VAL A CA 1
ATOM 605 C C . VAL A 1 82 ? -20.875 -28.458 15.883 1.00 78.19 82 VAL A C 1
ATOM 607 O O . VAL A 1 82 ? -21.363 -29.501 15.456 1.00 78.19 82 VAL A O 1
ATOM 610 N N . GLY A 1 83 ? -20.764 -28.213 17.195 1.00 78.56 83 GLY A N 1
ATOM 611 C CA . GLY A 1 83 ? -21.221 -29.141 18.236 1.00 78.56 83 GLY A CA 1
ATOM 612 C C . GLY A 1 83 ? -20.363 -30.404 18.379 1.00 78.56 83 GLY A C 1
ATOM 613 O O . GLY A 1 83 ? -20.842 -31.417 18.880 1.00 78.56 83 GLY A O 1
ATOM 614 N N . LEU A 1 84 ? -19.107 -30.359 17.930 1.00 78.56 84 LEU A N 1
ATOM 615 C CA . LEU A 1 84 ? -18.141 -31.463 17.975 1.00 78.56 84 LEU A CA 1
ATOM 616 C C . LEU A 1 84 ? -17.035 -31.257 19.025 1.00 78.56 84 LEU A C 1
ATOM 618 O O . LEU A 1 84 ? -16.031 -31.963 18.980 1.00 78.56 84 LEU A O 1
ATOM 622 N N . GLY A 1 85 ? -17.197 -30.314 19.960 1.00 76.50 85 GLY A N 1
ATOM 623 C CA . GLY A 1 85 ? -16.196 -30.004 20.993 1.00 76.50 85 GLY A CA 1
ATOM 624 C C . GLY A 1 85 ? -15.765 -31.210 21.845 1.00 76.50 85 GLY A C 1
ATOM 625 O O . GLY A 1 85 ? -14.596 -31.314 22.203 1.00 76.50 85 GLY A O 1
ATOM 626 N N . ASP A 1 86 ? -16.672 -32.167 22.079 1.00 78.00 86 ASP A N 1
ATOM 627 C CA . ASP A 1 86 ? -16.420 -33.382 22.877 1.00 78.00 86 ASP A CA 1
ATOM 628 C C . ASP A 1 86 ? -16.123 -34.638 22.031 1.00 78.00 86 ASP A C 1
ATOM 630 O O . ASP A 1 86 ? -16.050 -35.754 22.553 1.00 78.00 86 ASP A O 1
ATOM 634 N N . VAL A 1 87 ? -15.967 -34.495 20.711 1.00 77.88 87 VAL A N 1
ATOM 635 C CA . VAL A 1 87 ? -15.729 -35.623 19.800 1.00 77.88 87 VAL A CA 1
ATOM 636 C C . VAL A 1 87 ? -14.253 -35.682 19.416 1.00 77.88 87 VAL A C 1
ATOM 638 O O . VAL A 1 87 ? -13.657 -34.690 19.004 1.00 77.88 87 VAL A O 1
ATOM 641 N N . ALA A 1 88 ? -13.647 -36.868 19.502 1.00 75.06 88 ALA A N 1
ATOM 642 C CA . ALA A 1 88 ? -12.283 -37.085 19.030 1.00 75.06 88 ALA A CA 1
ATOM 643 C C . ALA A 1 88 ? -12.228 -36.977 17.495 1.00 75.06 88 ALA A C 1
ATOM 645 O O . ALA A 1 88 ? -12.617 -37.902 16.781 1.00 75.06 88 ALA A O 1
ATOM 646 N N . VAL A 1 89 ? -11.746 -35.842 16.984 1.00 72.06 89 VAL A N 1
ATOM 647 C CA . VAL A 1 89 ? -11.567 -35.599 15.545 1.00 72.06 89 VAL A CA 1
ATOM 648 C C . VAL A 1 89 ? -10.111 -35.846 15.153 1.00 72.06 89 VAL A C 1
ATOM 650 O O . VAL A 1 89 ? -9.190 -35.343 15.794 1.00 72.06 89 VAL A O 1
ATOM 653 N N . CYS A 1 90 ? -9.896 -36.605 14.077 1.00 74.56 90 CYS A N 1
ATOM 654 C CA . CYS A 1 90 ? -8.577 -36.817 13.487 1.00 74.56 90 CYS A CA 1
ATOM 655 C C . CYS A 1 90 ? -8.501 -36.095 12.137 1.00 74.56 90 CYS A C 1
ATOM 657 O O . CYS A 1 90 ? -9.367 -36.285 11.284 1.00 74.56 90 CYS A O 1
ATOM 659 N N . TYR A 1 91 ? -7.475 -35.265 11.944 1.00 78.12 91 TYR A N 1
ATOM 660 C CA . TYR A 1 91 ? -7.243 -34.564 10.683 1.00 78.12 91 TYR A CA 1
ATOM 661 C C . TYR A 1 91 ? -6.319 -35.395 9.790 1.00 78.12 91 TYR A C 1
ATOM 663 O O . TYR A 1 91 ? -5.226 -35.775 10.206 1.00 78.12 91 TYR A O 1
ATOM 671 N N . GLY A 1 92 ? -6.751 -35.656 8.557 1.00 76.75 92 GLY A N 1
ATOM 672 C CA . GLY A 1 92 ? -5.918 -36.225 7.501 1.00 76.75 92 GLY A CA 1
ATOM 673 C C . GLY A 1 92 ? -5.598 -35.161 6.458 1.00 76.75 92 GLY A C 1
ATOM 674 O O . GLY A 1 92 ? -6.475 -34.391 6.073 1.00 76.75 92 GLY A O 1
ATOM 675 N N . VAL A 1 93 ? -4.349 -35.111 5.998 1.00 76.69 93 VAL A N 1
ATOM 676 C CA . VAL A 1 93 ? -3.946 -34.244 4.884 1.00 76.69 93 VAL A CA 1
ATOM 677 C C . VAL A 1 93 ? -3.937 -35.089 3.616 1.00 76.69 93 VAL A C 1
ATOM 679 O O . VAL A 1 93 ? -3.250 -36.108 3.565 1.00 76.69 93 VAL A O 1
ATOM 682 N N . VAL A 1 94 ? -4.698 -34.676 2.603 1.00 75.19 94 VAL A N 1
ATOM 683 C CA . VAL A 1 94 ? -4.635 -35.272 1.264 1.00 75.19 94 VAL A CA 1
ATOM 684 C C . VAL A 1 94 ? -3.696 -34.411 0.417 1.00 75.19 94 VAL A C 1
ATOM 686 O O . VAL A 1 94 ? -3.971 -33.219 0.264 1.00 75.19 94 VAL A O 1
ATOM 689 N N . PRO A 1 95 ? -2.586 -34.962 -0.102 1.00 60.16 95 PRO A N 1
ATOM 690 C CA . PRO A 1 95 ? -1.763 -34.250 -1.067 1.00 60.16 95 PRO A CA 1
ATOM 691 C C . PRO A 1 95 ? -2.538 -34.110 -2.382 1.00 60.16 95 PRO A C 1
ATOM 693 O O . PRO A 1 95 ? -3.143 -35.076 -2.851 1.00 60.16 95 PRO A O 1
ATOM 696 N N . ILE A 1 96 ? -2.526 -32.898 -2.935 1.00 60.12 96 ILE A N 1
ATOM 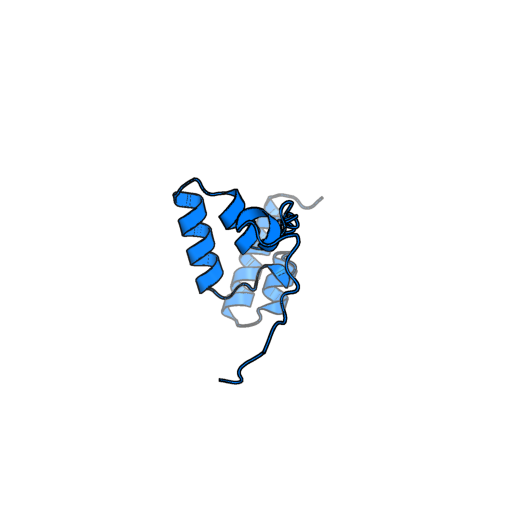697 C CA . ILE A 1 96 ? -3.090 -32.556 -4.247 1.00 60.12 96 ILE A CA 1
ATOM 698 C C . ILE A 1 96 ? -1.949 -32.525 -5.259 1.00 60.12 96 ILE A C 1
ATOM 700 O O . ILE A 1 96 ? -0.887 -31.966 -4.897 1.00 60.12 96 ILE A O 1
#

Organism: Nitratidesulfovibrio vulgaris (strain DSM 19637 / Miyazaki F) (NCBI:txid883)

Radius of gyration: 24.14 Å; chains: 1; bounding box: 41×65×40 Å

Foldseek 3Di:
DDDPVQLVVLQVVLVVCVVVVNNVVSCVSNVHDPDPLQPDPVVLQVVLVVCVVVVNNVVSCVSSVVDDPPPPPPVDDPCVVVVNPPPDDDDDDDDD

pLDDT: mean 75.27, std 11.2, range [47.75, 93.69]

Sequence (96 aa):
MATLRETLERCFAAVAFADAADHDEAMRMAGVTPAAACAGRLEDVFAAVAFAEADCHDVALEMMGCVRPARRVIHNSFLDNVGLGDVAVCYGVVPI